Protein AF-A0A932EJB1-F1 (afdb_monomer)

Foldseek 3Di:
DDDDDDDDPDLVCVVVVQVVQVPDPVDDDDPDPVVVSVVVVVVVVVCVVVVVVVVVVVLVVLLVVLLVVLLVVCVVCVVVLVVCVVVPHDLCVVLVVLLVVLLVVLQVVLVVVLVCVLVVCVVCVVVVCVVVPPDPPPDDDPVVSVVVSVVSSVVSNVSSNVSSVVSCVPRVD

Solvent-accessible surface area (backbone atoms only — not comparable to full-atom values): 9791 Å² total; per-residue (Å²): 132,94,79,83,90,81,84,66,94,46,80,82,49,45,64,60,51,49,54,57,50,62,73,36,99,84,50,92,76,82,95,69,71,55,71,62,54,52,49,52,51,50,53,54,51,49,52,51,52,51,50,51,52,53,48,53,52,50,52,52,52,51,35,51,52,47,23,53,54,50,32,53,52,49,62,74,44,42,67,63,52,50,53,41,51,74,75,64,54,53,72,63,70,72,44,47,63,53,27,51,50,28,22,48,54,24,39,54,51,40,53,51,51,46,51,52,52,52,52,48,47,63,70,43,41,70,61,49,53,66,72,52,71,84,63,85,73,68,82,70,55,69,68,60,54,52,52,49,48,52,52,43,39,55,50,21,36,53,51,15,36,52,22,21,48,55,20,47,71,68,59,70,114

pLDDT: mean 84.3, std 11.52, range [48.22, 96.81]

Secondary structure (DSSP, 8-state):
--------SSGGGHHHHHHHHHTSTT-S-----HHHHHHHHHHHHHHHHHHHHHHHHHHHHHHHHHHHHHHHHHHHTHHHHHHHHHTT--HHHHHHHHHHHHHHHHHHHHHHHHHHHHHHHHHHHHHHHHHTTT----SPPHHHHHHHHHHHHHHHHHHHHHHHHHHHHHH--

Nearest PDB structures (foldseek):
  8i6r-assembly1_C  TM=6.809E-01  e=1.789E-04  Pseudomonas aeruginosa
  8tzk-assembly1_C  TM=7.059E-01  e=3.748E-04  Vibrio cholerae
  8w6i-assembly1_C  TM=6.543E-01  e=1.596E-04  Escherichia coli K-12
  8i6s-assembly1_A  TM=6.027E-01  e=2.377E-04  Pseudomonas aeruginosa
  8tzj-assembly1_D  TM=6.654E-01  e=1.468E-03  Vibrio cholerae

Mean predicted aligned error: 9.76 Å

Radius of gyration: 26.0 Å; Cα contacts (8 Å, |Δi|>4): 93; chains: 1; bounding box: 52×28×81 Å

Sequence (173 aa):
PASLEVSAVNVKDLDSLSQVLKNSDIISEVVFQKDIVDTLISWTNAVRKIGLLVFLILALISILIIITALGMKISIRREEIEILRLVGASAWYIRLPFIVEGVLYGLIGSFIAWLLSYGGLLYATPFINSFLFGIPILPISPYTMLLILGMELVTAVLLGAIASFIAVLRYLK

Structure (mmCIF, N/CA/C/O backbone):
data_AF-A0A932EJB1-F1
#
_entry.id   AF-A0A932EJB1-F1
#
loop_
_atom_site.group_PDB
_atom_site.id
_atom_site.type_symbol
_atom_site.label_atom_id
_atom_site.label_alt_id
_atom_site.label_comp_id
_atom_site.label_asym_id
_atom_site.label_entity_id
_atom_site.label_seq_id
_atom_site.pdbx_PDB_ins_code
_atom_site.Cartn_x
_atom_site.Cartn_y
_atom_site.Cartn_z
_atom_site.occupancy
_atom_site.B_iso_or_equiv
_atom_site.auth_seq_id
_atom_site.auth_comp_id
_atom_site.auth_asym_id
_atom_site.auth_atom_id
_atom_site.pdbx_PDB_model_num
ATOM 1 N N . PRO A 1 1 ? 24.274 1.772 -49.287 1.00 48.22 1 PRO A N 1
ATOM 2 C CA . PRO A 1 1 ? 23.079 0.892 -49.346 1.00 48.22 1 PRO A CA 1
ATOM 3 C C . PRO A 1 1 ? 21.867 1.615 -48.748 1.00 48.22 1 PRO A C 1
ATOM 5 O O . PRO A 1 1 ? 22.047 2.372 -47.800 1.00 48.22 1 PRO A O 1
ATOM 8 N N . ALA A 1 2 ? 20.671 1.432 -49.310 1.00 63.59 2 ALA A N 1
ATOM 9 C CA . ALA A 1 2 ? 19.451 1.960 -48.701 1.00 63.59 2 ALA A CA 1
ATOM 10 C C . ALA A 1 2 ? 19.098 1.093 -47.482 1.00 63.59 2 ALA A C 1
ATOM 12 O O . ALA A 1 2 ? 18.952 -0.118 -47.619 1.00 63.59 2 ALA A O 1
ATOM 13 N N . SER A 1 3 ? 19.016 1.700 -46.301 1.00 64.69 3 SER A N 1
ATOM 14 C CA . SER A 1 3 ? 18.628 1.038 -45.055 1.00 64.69 3 SER A CA 1
ATOM 15 C C . SER A 1 3 ? 17.263 1.551 -44.617 1.00 64.69 3 SER A C 1
ATOM 17 O O . SER A 1 3 ? 17.027 2.759 -44.611 1.00 64.69 3 SER A O 1
ATOM 19 N N . LEU A 1 4 ? 16.367 0.636 -44.256 1.00 69.88 4 LEU A N 1
ATOM 20 C CA . LEU A 1 4 ? 15.053 0.960 -43.715 1.00 69.88 4 LEU A CA 1
ATOM 21 C C . LEU A 1 4 ? 15.063 0.637 -42.217 1.00 69.88 4 LEU A C 1
ATOM 23 O O . LEU A 1 4 ? 15.208 -0.524 -41.839 1.00 69.88 4 LEU A O 1
ATOM 27 N N . GLU A 1 5 ? 14.946 1.657 -41.370 1.00 69.62 5 GLU A N 1
ATOM 28 C CA . GLU A 1 5 ? 14.861 1.478 -39.918 1.00 69.62 5 GLU A CA 1
ATOM 29 C C . GLU A 1 5 ? 13.403 1.238 -39.514 1.00 69.62 5 GLU A C 1
ATOM 31 O O . GLU A 1 5 ? 12.530 2.070 -39.764 1.00 69.62 5 GLU A O 1
ATOM 36 N N . VAL A 1 6 ? 13.132 0.084 -38.901 1.00 69.56 6 VAL A N 1
ATOM 37 C 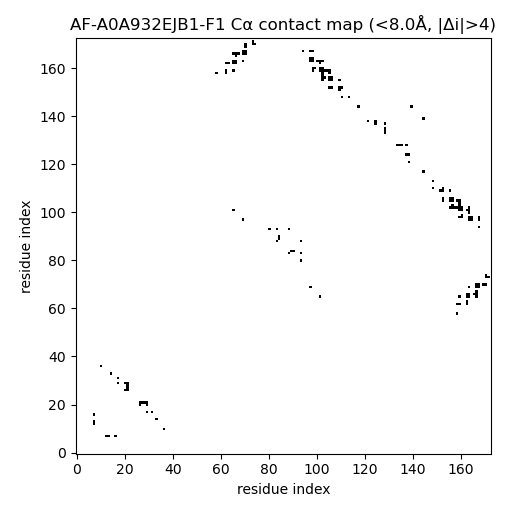CA . VAL A 1 6 ? 11.794 -0.294 -38.429 1.00 69.56 6 VAL A CA 1
A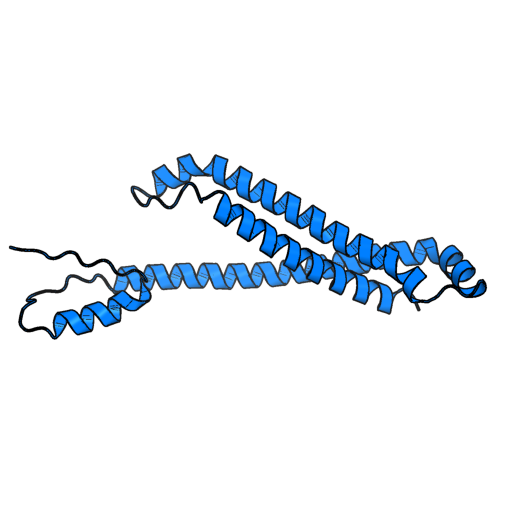TOM 38 C C . VAL A 1 6 ? 11.834 -0.474 -36.918 1.00 69.56 6 VAL A C 1
ATOM 40 O O . VAL A 1 6 ? 12.501 -1.372 -36.408 1.00 69.56 6 VAL A O 1
ATOM 43 N N . SER A 1 7 ? 11.083 0.365 -36.208 1.00 65.25 7 SER A N 1
ATOM 44 C CA . SER A 1 7 ? 10.949 0.318 -34.750 1.00 65.25 7 SER A CA 1
ATOM 45 C C . SER A 1 7 ? 9.631 -0.344 -34.362 1.00 65.25 7 SER A C 1
ATOM 47 O O . SER A 1 7 ? 8.563 0.090 -34.792 1.00 65.25 7 SER A O 1
ATOM 49 N N . ALA A 1 8 ? 9.686 -1.384 -33.530 1.00 65.44 8 ALA A N 1
ATOM 50 C CA . ALA A 1 8 ? 8.483 -1.991 -32.968 1.00 65.44 8 ALA A CA 1
ATOM 51 C C . ALA A 1 8 ? 7.987 -1.212 -31.745 1.00 65.44 8 ALA A C 1
ATOM 53 O O . ALA A 1 8 ? 8.781 -0.721 -30.944 1.00 65.44 8 ALA A O 1
ATOM 54 N N . VAL A 1 9 ? 6.664 -1.161 -31.568 1.00 66.31 9 VAL A N 1
ATOM 55 C CA . VAL A 1 9 ? 6.032 -0.548 -30.387 1.00 66.31 9 VAL A CA 1
ATOM 56 C C . VAL A 1 9 ? 6.252 -1.409 -29.138 1.00 66.31 9 VAL A C 1
ATOM 58 O O . VAL A 1 9 ? 6.506 -0.871 -28.064 1.00 66.31 9 VAL A O 1
ATOM 61 N N . ASN A 1 10 ? 6.220 -2.743 -29.274 1.00 66.00 10 ASN A N 1
ATOM 62 C CA . ASN A 1 10 ? 6.599 -3.663 -28.204 1.00 66.00 10 ASN A CA 1
ATOM 63 C C . ASN A 1 10 ? 7.842 -4.460 -28.579 1.00 66.00 10 ASN A C 1
ATOM 65 O O . ASN A 1 10 ? 7.943 -5.036 -29.660 1.00 66.00 10 ASN A O 1
ATOM 69 N N . VAL A 1 11 ? 8.734 -4.607 -27.605 1.00 66.75 11 VAL A N 1
ATOM 70 C CA . VAL A 1 11 ? 9.971 -5.381 -27.747 1.00 66.75 11 VAL A CA 1
ATOM 71 C C . VAL A 1 11 ? 9.693 -6.862 -28.068 1.00 66.75 11 VAL A C 1
ATOM 73 O O . VAL A 1 11 ? 10.467 -7.502 -28.769 1.00 66.75 11 VAL A O 1
ATOM 76 N N . LYS A 1 12 ? 8.551 -7.402 -27.621 1.00 69.06 12 LYS A N 1
ATOM 77 C CA . LYS A 1 12 ? 8.135 -8.793 -27.885 1.00 69.06 12 LYS A CA 1
ATOM 78 C C . LYS A 1 12 ? 7.760 -9.059 -29.346 1.00 69.06 12 LYS A C 1
ATOM 80 O O . LYS A 1 12 ? 7.853 -10.197 -29.793 1.00 69.06 12 LYS A O 1
ATOM 85 N N . ASP A 1 13 ? 7.366 -8.020 -30.077 1.00 72.12 13 ASP A N 1
ATOM 86 C CA . ASP A 1 13 ? 6.905 -8.146 -31.461 1.00 72.12 13 ASP A CA 1
ATOM 87 C C . ASP A 1 13 ? 8.084 -8.110 -32.448 1.00 72.12 13 ASP A C 1
ATOM 89 O O . ASP A 1 13 ? 7.934 -8.502 -33.604 1.00 72.12 13 ASP A O 1
ATOM 93 N N . LEU A 1 14 ? 9.276 -7.701 -31.986 1.00 70.81 14 LEU A N 1
ATOM 94 C CA . LEU A 1 14 ? 10.493 -7.614 -32.798 1.00 70.81 14 LEU A CA 1
ATOM 95 C C . LEU A 1 14 ? 10.885 -8.959 -33.415 1.00 70.81 14 LEU A C 1
ATOM 97 O O . LEU A 1 14 ? 11.298 -8.996 -34.570 1.00 70.81 14 LEU A O 1
ATOM 101 N N . ASP A 1 15 ? 10.712 -10.063 -32.686 1.00 70.44 15 ASP A N 1
ATOM 102 C CA . ASP A 1 15 ? 11.054 -11.394 -33.196 1.00 70.44 15 ASP A CA 1
ATOM 103 C C . ASP A 1 15 ? 10.126 -11.804 -34.351 1.00 70.44 15 ASP A C 1
ATOM 105 O O . ASP A 1 15 ? 10.589 -12.230 -35.409 1.00 70.44 15 ASP A O 1
ATOM 109 N N . SER A 1 16 ? 8.821 -11.556 -34.195 1.00 70.50 16 SER A N 1
ATOM 110 C CA . SER A 1 16 ? 7.805 -11.834 -35.222 1.00 70.50 16 SER A CA 1
ATOM 111 C C . SER A 1 16 ? 7.977 -10.931 -36.447 1.00 70.50 16 SER A C 1
ATOM 113 O O . SER A 1 16 ? 7.921 -11.400 -37.583 1.00 70.50 16 SER A O 1
ATOM 115 N N . LEU A 1 17 ? 8.257 -9.643 -36.230 1.00 69.38 17 LEU A N 1
ATOM 116 C CA . LEU A 1 17 ? 8.550 -8.686 -37.298 1.00 69.38 17 LEU A CA 1
ATOM 117 C C . LEU A 1 17 ? 9.824 -9.064 -38.056 1.00 69.38 17 LEU A C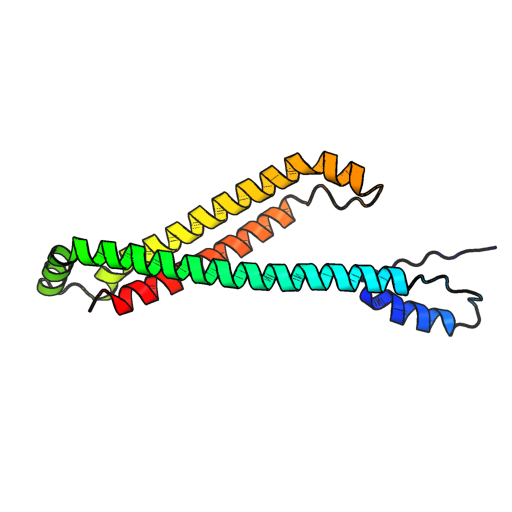 1
ATOM 119 O O . LEU A 1 17 ? 9.840 -9.006 -39.283 1.00 69.38 17 LEU A O 1
ATOM 123 N N . SER A 1 18 ? 10.867 -9.521 -37.356 1.00 68.94 18 SER A N 1
ATOM 124 C CA . SER A 1 18 ? 12.107 -9.963 -37.999 1.00 68.94 18 SER A CA 1
ATOM 125 C C . SER A 1 18 ? 11.884 -11.169 -38.918 1.00 68.94 18 SER A C 1
ATOM 127 O O . SER A 1 18 ? 12.470 -11.228 -39.996 1.00 68.94 18 SER A O 1
ATOM 129 N N . GLN A 1 19 ? 11.002 -12.101 -38.540 1.00 71.25 19 GLN A N 1
ATOM 130 C CA . GLN A 1 19 ? 10.661 -13.268 -39.358 1.00 71.25 19 GLN A CA 1
ATOM 131 C C . GLN A 1 19 ? 9.841 -12.890 -40.595 1.00 71.25 19 GLN A C 1
ATOM 133 O O . GLN A 1 19 ? 10.123 -13.381 -41.685 1.00 71.25 19 GLN A O 1
ATOM 138 N N . VAL A 1 20 ? 8.865 -11.987 -40.453 1.00 75.31 20 VAL A N 1
ATOM 139 C CA . VAL A 1 20 ? 8.062 -11.492 -41.585 1.00 75.31 20 VAL A CA 1
ATOM 140 C C . VAL A 1 20 ? 8.935 -10.733 -42.588 1.00 75.31 20 VAL A C 1
ATOM 142 O O . VAL A 1 20 ? 8.807 -10.943 -43.791 1.00 75.31 20 VAL A O 1
ATOM 145 N N . LEU A 1 21 ? 9.859 -9.896 -42.106 1.00 71.06 21 LEU A N 1
ATOM 146 C CA . LEU A 1 21 ? 10.739 -9.092 -42.960 1.00 71.06 21 LEU A CA 1
ATOM 147 C C . LEU A 1 21 ? 11.815 -9.937 -43.661 1.00 71.06 21 LEU A C 1
ATOM 149 O O . LEU A 1 21 ? 12.105 -9.686 -44.829 1.00 71.06 21 LEU A O 1
ATOM 153 N N . LYS A 1 22 ? 12.344 -10.978 -42.997 1.00 69.06 22 LYS A N 1
ATOM 154 C CA . LYS A 1 22 ? 13.274 -11.953 -43.603 1.00 69.06 22 LYS A CA 1
ATOM 155 C C . LYS A 1 22 ? 12.647 -12.784 -44.727 1.00 69.06 22 LYS A C 1
ATOM 157 O O . LYS A 1 22 ? 13.374 -13.249 -45.593 1.00 69.06 22 LYS A O 1
ATOM 162 N N . ASN A 1 23 ? 11.327 -12.968 -44.714 1.00 71.56 23 ASN A N 1
ATOM 163 C CA . ASN A 1 23 ? 10.600 -13.733 -45.732 1.00 71.56 23 ASN A CA 1
ATOM 164 C C . ASN A 1 23 ? 10.157 -12.885 -46.940 1.00 71.56 23 ASN A C 1
ATOM 166 O O . ASN A 1 23 ? 9.450 -13.395 -47.807 1.00 71.56 23 ASN A O 1
ATOM 170 N N . SER A 1 24 ? 10.522 -11.600 -47.001 1.00 68.81 24 SER A N 1
ATOM 171 C CA . SER A 1 24 ? 10.211 -10.741 -48.148 1.00 68.81 24 SER A CA 1
ATOM 172 C C . SER A 1 24 ? 11.366 -10.723 -49.153 1.00 68.81 24 SER A C 1
ATOM 174 O O . SER A 1 24 ? 12.507 -10.470 -48.778 1.00 68.81 24 SER A O 1
ATOM 176 N N . ASP A 1 25 ? 11.066 -10.906 -50.443 1.00 62.03 25 ASP A N 1
ATOM 177 C CA . ASP A 1 25 ? 12.062 -10.909 -51.536 1.00 62.03 25 ASP A CA 1
ATOM 178 C C . ASP A 1 25 ? 12.803 -9.564 -51.722 1.00 62.03 25 ASP A C 1
ATOM 180 O O . ASP A 1 25 ? 13.734 -9.460 -52.519 1.00 62.03 25 ASP A O 1
ATOM 184 N N . ILE A 1 26 ? 12.393 -8.512 -51.002 1.00 65.06 26 ILE A N 1
ATOM 185 C CA . ILE A 1 26 ? 12.902 -7.138 -51.136 1.00 65.06 26 ILE A CA 1
ATOM 186 C C . ILE A 1 26 ? 14.023 -6.842 -50.118 1.00 65.06 26 ILE A C 1
ATOM 188 O O . ILE A 1 26 ? 14.818 -5.926 -50.334 1.00 65.06 26 ILE A O 1
ATOM 192 N N . ILE A 1 27 ? 14.119 -7.596 -49.014 1.00 64.44 27 ILE A N 1
ATOM 193 C CA . ILE A 1 27 ? 15.009 -7.280 -47.884 1.00 64.44 27 ILE A CA 1
ATOM 194 C C . ILE A 1 27 ? 16.126 -8.322 -47.785 1.00 64.44 27 ILE A C 1
ATOM 196 O O . ILE A 1 27 ? 15.896 -9.470 -47.423 1.00 64.44 27 ILE A O 1
ATOM 200 N N . SER A 1 28 ? 17.360 -7.904 -48.075 1.00 55.78 28 SER A N 1
ATOM 201 C CA . SER A 1 28 ? 18.527 -8.794 -48.131 1.00 55.78 28 SER A CA 1
ATOM 202 C C . SER A 1 28 ? 19.115 -9.159 -46.764 1.00 55.78 28 SER A C 1
ATOM 204 O O . SER A 1 28 ? 19.702 -10.226 -46.619 1.00 55.78 28 SER A O 1
ATOM 206 N N . GLU A 1 29 ? 18.999 -8.281 -45.763 1.00 51.06 29 GLU A N 1
ATOM 207 C CA . GLU A 1 29 ? 19.591 -8.495 -44.439 1.00 51.06 29 GLU A CA 1
ATOM 208 C C . GLU A 1 29 ? 18.774 -7.787 -43.353 1.00 51.06 29 GLU A C 1
ATOM 210 O O . GLU A 1 29 ? 18.478 -6.597 -43.449 1.00 51.06 29 GLU A O 1
ATOM 215 N N . VAL A 1 30 ? 18.412 -8.527 -42.303 1.00 62.12 30 VAL A N 1
ATOM 216 C CA . VAL A 1 30 ? 17.732 -7.991 -41.118 1.00 62.12 30 VAL A CA 1
ATOM 217 C C . VAL A 1 30 ? 18.699 -8.079 -39.944 1.00 62.12 30 VAL A C 1
ATOM 219 O O . VAL A 1 30 ? 18.907 -9.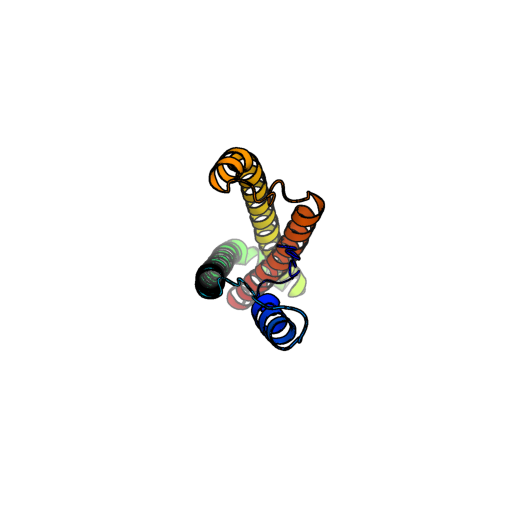158 -39.380 1.00 62.12 30 VAL A O 1
ATOM 222 N N . VAL A 1 31 ? 19.286 -6.941 -39.571 1.00 61.94 31 VAL A N 1
ATOM 223 C CA . VAL A 1 31 ? 20.162 -6.820 -38.399 1.00 61.94 31 VAL A CA 1
ATOM 224 C C . VAL A 1 31 ? 19.287 -6.731 -37.148 1.00 61.94 31 VAL A C 1
ATOM 226 O O . VAL A 1 31 ? 18.832 -5.661 -36.759 1.00 61.94 31 VAL A O 1
ATOM 229 N N . PHE A 1 32 ? 19.026 -7.880 -36.524 1.00 65.12 32 PHE A N 1
ATOM 230 C CA . PHE A 1 32 ? 18.298 -7.980 -35.259 1.00 65.12 32 PHE A CA 1
ATOM 231 C C . PHE A 1 32 ? 19.172 -8.676 -34.213 1.00 65.12 32 PHE A C 1
ATOM 233 O O . PHE A 1 32 ? 19.443 -9.873 -34.310 1.00 65.12 32 PHE A O 1
ATOM 240 N N . GLN A 1 33 ? 19.622 -7.925 -33.205 1.00 65.31 33 GLN A N 1
ATOM 241 C CA . GLN A 1 33 ? 20.436 -8.440 -32.098 1.00 65.31 33 GLN A CA 1
ATOM 242 C C . GLN A 1 33 ? 19.537 -9.056 -31.018 1.00 65.31 33 GLN A C 1
ATOM 244 O O . GLN A 1 33 ? 19.405 -8.534 -29.909 1.00 65.31 33 GLN A O 1
ATOM 249 N N . LYS A 1 34 ? 18.896 -10.172 -31.381 1.00 68.88 34 LYS A N 1
ATOM 250 C CA . LYS A 1 34 ? 17.927 -10.896 -30.550 1.00 68.88 34 LYS A CA 1
ATOM 251 C C . LYS A 1 34 ? 18.458 -11.216 -29.152 1.00 68.88 34 LYS A C 1
ATOM 253 O O . LYS A 1 34 ? 17.771 -10.956 -28.173 1.00 68.88 34 LYS A O 1
ATOM 258 N N . ASP A 1 35 ? 19.700 -11.683 -29.051 1.00 72.81 35 ASP A N 1
ATOM 259 C CA . ASP A 1 35 ? 20.285 -12.131 -27.781 1.00 72.81 35 ASP A CA 1
ATOM 260 C C . ASP A 1 35 ? 20.402 -11.007 -26.739 1.00 72.81 35 ASP A C 1
ATOM 262 O O . ASP A 1 35 ? 20.179 -11.228 -25.547 1.00 72.81 35 ASP A O 1
ATOM 266 N N . ILE A 1 36 ? 20.701 -9.776 -27.172 1.00 74.19 36 ILE A N 1
ATOM 267 C CA . ILE A 1 36 ? 20.788 -8.608 -26.281 1.00 74.19 36 ILE A CA 1
ATOM 268 C C . ILE A 1 36 ? 19.388 -8.226 -25.794 1.00 74.19 36 ILE A C 1
ATOM 270 O O . ILE A 1 36 ? 19.181 -7.985 -24.603 1.00 74.19 36 ILE A O 1
ATOM 274 N N . VAL A 1 37 ? 18.414 -8.221 -26.704 1.00 76.06 37 VAL A N 1
ATOM 275 C CA . VAL A 1 37 ? 17.016 -7.905 -26.402 1.00 76.06 37 VAL A CA 1
ATOM 276 C C . VAL A 1 37 ? 16.408 -8.936 -25.445 1.00 76.06 37 VAL A C 1
ATOM 278 O O . VAL A 1 37 ? 15.822 -8.559 -24.428 1.00 76.06 37 VAL A O 1
ATOM 281 N N . ASP A 1 38 ? 16.608 -10.225 -25.711 1.00 80.19 38 ASP A N 1
ATOM 282 C CA . ASP A 1 38 ? 16.120 -11.320 -24.871 1.00 80.19 38 ASP A CA 1
ATOM 283 C C . ASP A 1 38 ? 16.781 -11.300 -23.487 1.00 80.19 38 ASP A C 1
ATOM 285 O O . ASP A 1 38 ? 16.101 -11.472 -22.468 1.00 80.19 38 ASP A O 1
ATOM 289 N N . THR A 1 39 ? 18.079 -10.981 -23.419 1.00 82.00 39 THR A N 1
ATOM 290 C CA . THR A 1 39 ? 18.781 -10.776 -22.146 1.00 82.00 39 THR A CA 1
ATOM 291 C C . THR A 1 39 ? 18.133 -9.637 -21.355 1.00 82.00 39 THR A C 1
ATOM 293 O O . THR A 1 39 ? 17.734 -9.847 -20.209 1.00 82.00 39 THR A O 1
ATOM 296 N N . LEU A 1 40 ? 17.922 -8.460 -21.951 1.00 81.94 40 LEU A N 1
ATOM 297 C CA . LEU A 1 40 ? 17.285 -7.318 -21.277 1.00 81.94 40 LEU A CA 1
ATOM 298 C C . LEU A 1 40 ? 15.849 -7.612 -20.810 1.00 81.94 40 LEU A C 1
ATOM 300 O O . LEU A 1 40 ? 15.462 -7.232 -19.698 1.00 81.94 40 LEU A O 1
ATOM 304 N N . ILE A 1 41 ? 15.063 -8.325 -21.621 1.00 84.44 41 ILE A N 1
ATOM 305 C CA . ILE A 1 41 ? 13.715 -8.771 -21.248 1.00 84.44 41 ILE A CA 1
ATOM 306 C C . ILE A 1 41 ? 13.784 -9.729 -20.055 1.00 84.44 41 ILE A C 1
ATOM 308 O O . ILE A 1 41 ? 12.983 -9.610 -19.123 1.00 84.44 41 ILE A O 1
ATOM 312 N N . SER A 1 42 ? 14.727 -10.674 -20.057 1.00 86.62 42 SER A N 1
ATOM 313 C CA . SER A 1 42 ? 14.883 -11.648 -18.974 1.00 86.62 42 SER A CA 1
ATOM 314 C C . SER A 1 42 ? 15.230 -10.972 -17.642 1.00 86.62 42 SER A C 1
ATOM 316 O O . SER A 1 42 ? 14.575 -11.252 -16.635 1.00 86.62 42 SER A O 1
ATOM 318 N N . TRP A 1 43 ? 16.151 -10.001 -17.652 1.00 87.44 43 TRP A N 1
ATOM 319 C CA . TRP A 1 43 ? 16.518 -9.202 -16.480 1.00 87.44 43 TRP A CA 1
ATOM 320 C C . TRP A 1 43 ? 15.340 -8.377 -15.967 1.00 87.44 43 TRP A C 1
ATOM 322 O O . TRP A 1 43 ? 15.025 -8.414 -14.777 1.00 87.44 43 TRP A O 1
ATOM 332 N N . THR A 1 44 ? 14.625 -7.697 -16.866 1.00 87.56 44 THR A N 1
ATOM 333 C CA . THR A 1 44 ? 13.443 -6.902 -16.506 1.00 87.56 44 THR A CA 1
ATOM 334 C C . THR A 1 44 ? 12.355 -7.779 -15.876 1.00 87.56 44 THR A C 1
ATOM 336 O O . THR A 1 44 ? 11.762 -7.421 -14.857 1.00 87.56 44 THR A O 1
ATOM 339 N N . ASN A 1 45 ? 12.113 -8.968 -16.436 1.00 90.25 45 ASN A N 1
ATOM 340 C CA . ASN A 1 45 ? 11.159 -9.928 -15.885 1.00 90.25 45 ASN A CA 1
ATOM 341 C C . ASN A 1 45 ? 11.610 -10.491 -14.531 1.00 90.25 45 ASN A C 1
ATOM 343 O O . ASN A 1 45 ? 10.766 -10.694 -13.656 1.00 90.25 45 ASN A O 1
ATOM 347 N N . ALA A 1 46 ? 12.908 -10.733 -14.337 1.00 92.75 46 ALA A N 1
ATOM 348 C CA . ALA A 1 46 ? 13.456 -11.179 -13.059 1.00 92.75 46 ALA A CA 1
ATOM 349 C C . ALA A 1 46 ? 13.236 -10.122 -11.968 1.00 92.75 46 ALA A C 1
ATOM 351 O O . ALA A 1 46 ? 12.655 -10.432 -10.927 1.00 92.75 46 ALA A O 1
ATOM 352 N N . VAL A 1 47 ? 13.589 -8.861 -12.245 1.00 94.06 47 VAL A N 1
ATOM 353 C CA . VAL A 1 47 ? 13.357 -7.730 -11.331 1.00 94.06 47 VAL A CA 1
ATOM 354 C C . VAL A 1 47 ? 11.870 -7.584 -11.013 1.00 94.06 47 VAL A C 1
ATOM 356 O O . VAL A 1 47 ? 11.502 -7.452 -9.848 1.00 94.06 47 VAL A O 1
ATOM 359 N N . ARG A 1 48 ? 10.989 -7.694 -12.017 1.00 92.19 48 ARG A N 1
ATOM 360 C CA . ARG A 1 48 ? 9.534 -7.614 -11.814 1.00 92.19 48 ARG A CA 1
ATOM 361 C C . ARG A 1 48 ? 9.002 -8.730 -10.912 1.00 92.19 48 ARG A C 1
ATOM 363 O O . ARG A 1 48 ? 8.172 -8.462 -10.047 1.00 92.19 48 ARG A O 1
ATOM 370 N N . LYS A 1 49 ? 9.469 -9.970 -11.090 1.00 94.25 49 LYS A N 1
ATOM 371 C CA . LYS A 1 49 ? 9.066 -11.116 -10.254 1.00 94.25 49 LYS A CA 1
ATOM 372 C C . LYS A 1 49 ? 9.554 -10.969 -8.815 1.00 94.25 49 LYS A C 1
ATOM 374 O O . LYS A 1 49 ? 8.773 -11.183 -7.893 1.00 94.25 49 LYS A O 1
ATOM 379 N N . ILE A 1 50 ? 10.816 -10.582 -8.627 1.00 96.12 50 ILE A N 1
ATOM 380 C CA . ILE A 1 50 ? 11.395 -10.359 -7.296 1.00 96.12 50 ILE A CA 1
ATOM 381 C C . ILE A 1 50 ? 10.664 -9.210 -6.596 1.00 96.12 50 ILE A C 1
ATOM 383 O O . ILE A 1 50 ? 10.254 -9.360 -5.448 1.00 96.12 50 ILE A O 1
ATOM 387 N N . GLY A 1 51 ? 10.423 -8.102 -7.300 1.00 94.44 51 GLY A N 1
ATOM 388 C CA . GLY A 1 51 ? 9.675 -6.962 -6.774 1.00 94.44 51 GLY A CA 1
ATOM 389 C C . GLY A 1 51 ? 8.260 -7.340 -6.333 1.00 94.44 51 GLY A C 1
ATOM 390 O O . GLY A 1 51 ? 7.850 -6.980 -5.233 1.00 94.44 51 GLY A O 1
ATOM 391 N N . LEU A 1 52 ? 7.540 -8.134 -7.136 1.00 94.88 52 LEU A N 1
ATOM 392 C CA . LEU A 1 52 ? 6.219 -8.653 -6.765 1.00 94.88 52 LEU A CA 1
ATOM 393 C C . LEU A 1 52 ? 6.282 -9.509 -5.490 1.00 94.88 52 LEU A C 1
ATOM 395 O O . LEU A 1 52 ? 5.446 -9.360 -4.602 1.00 94.88 52 LEU A O 1
ATOM 399 N N . LEU A 1 53 ? 7.276 -10.393 -5.385 1.00 96.81 53 LEU A N 1
ATOM 400 C CA . LEU A 1 53 ? 7.448 -11.263 -4.223 1.00 96.81 53 LEU A CA 1
ATOM 401 C C . LEU A 1 53 ? 7.720 -10.449 -2.951 1.00 96.81 53 LEU A C 1
ATOM 403 O O . LEU A 1 53 ? 7.077 -10.678 -1.928 1.00 96.81 53 LEU A O 1
ATOM 407 N N . VAL A 1 54 ? 8.618 -9.465 -3.024 1.00 96.62 54 VAL A N 1
ATOM 408 C CA . VAL A 1 54 ? 8.917 -8.562 -1.902 1.00 96.62 54 VAL A CA 1
ATOM 409 C C . VAL A 1 54 ? 7.677 -7.758 -1.506 1.00 96.62 54 VAL A C 1
ATOM 411 O O . VAL A 1 54 ? 7.356 -7.680 -0.321 1.00 96.62 54 VAL A O 1
ATOM 414 N N . PHE A 1 55 ? 6.937 -7.220 -2.480 1.00 93.44 55 PHE A N 1
ATOM 415 C CA . PHE A 1 55 ? 5.687 -6.501 -2.233 1.00 93.44 55 PHE A CA 1
ATOM 416 C C . PHE A 1 55 ? 4.669 -7.357 -1.468 1.00 93.44 55 PHE A C 1
ATOM 418 O O . PHE A 1 55 ? 4.109 -6.896 -0.476 1.00 93.44 55 PHE A O 1
ATOM 425 N N . LEU A 1 56 ? 4.463 -8.614 -1.877 1.00 95.12 56 LEU A N 1
ATOM 426 C CA . LEU A 1 56 ? 3.528 -9.523 -1.206 1.00 95.12 56 LEU A CA 1
ATOM 427 C C . LEU A 1 56 ? 3.923 -9.794 0.251 1.00 95.12 56 LEU A C 1
ATOM 429 O O . LEU A 1 56 ? 3.062 -9.798 1.130 1.00 95.12 56 LEU A O 1
ATOM 433 N N . ILE A 1 57 ? 5.218 -9.981 0.520 1.00 96.62 57 ILE A N 1
ATOM 434 C CA . ILE A 1 57 ? 5.727 -10.178 1.884 1.00 96.62 57 ILE A CA 1
ATOM 435 C C . ILE A 1 57 ? 5.474 -8.930 2.735 1.00 96.62 57 ILE A C 1
ATOM 437 O O . ILE A 1 57 ? 4.954 -9.037 3.846 1.00 96.62 57 ILE A O 1
ATOM 441 N N . LEU A 1 58 ? 5.794 -7.743 2.216 1.00 94.62 58 LEU A N 1
ATOM 442 C CA . LEU A 1 58 ? 5.580 -6.483 2.929 1.00 94.62 58 LEU A CA 1
ATOM 443 C C . LEU A 1 58 ? 4.095 -6.206 3.182 1.00 94.62 58 LEU A C 1
ATOM 445 O O . LEU A 1 58 ? 3.732 -5.779 4.278 1.00 94.62 58 LEU A O 1
ATOM 449 N N . ALA A 1 59 ? 3.229 -6.499 2.210 1.00 92.31 59 ALA A N 1
ATOM 450 C CA . ALA A 1 59 ? 1.784 -6.388 2.373 1.00 92.31 59 ALA A CA 1
ATOM 451 C C . ALA A 1 59 ? 1.283 -7.303 3.502 1.00 92.31 59 ALA A C 1
ATOM 453 O O . ALA A 1 59 ? 0.513 -6.867 4.357 1.00 92.31 59 ALA A O 1
ATOM 454 N N . LEU A 1 60 ? 1.770 -8.546 3.563 1.00 95.12 60 LEU A N 1
ATOM 455 C CA . LEU A 1 60 ? 1.414 -9.488 4.623 1.00 95.12 60 LEU A CA 1
ATOM 456 C C . LEU A 1 60 ? 1.887 -9.009 6.004 1.00 95.12 60 LEU A C 1
ATOM 458 O O . LEU A 1 60 ? 1.123 -9.065 6.968 1.00 95.12 60 LEU A O 1
ATOM 462 N N . ILE A 1 61 ? 3.109 -8.479 6.100 1.00 95.12 61 ILE A N 1
ATOM 463 C CA . ILE A 1 61 ? 3.634 -7.878 7.335 1.00 95.12 61 ILE A CA 1
ATOM 464 C C . ILE A 1 61 ? 2.771 -6.686 7.766 1.00 95.12 61 ILE A C 1
ATOM 466 O O . ILE A 1 61 ? 2.398 -6.589 8.933 1.00 95.12 61 ILE A O 1
ATOM 470 N N . SER A 1 62 ? 2.411 -5.804 6.833 1.00 92.19 62 SER A N 1
ATOM 471 C CA . SER A 1 62 ? 1.554 -4.647 7.108 1.00 92.19 62 SER A CA 1
ATOM 472 C C . SER A 1 62 ? 0.194 -5.071 7.672 1.00 92.19 62 SER A C 1
ATOM 474 O O . SER A 1 62 ? -0.229 -4.558 8.709 1.00 92.19 62 SER A O 1
ATOM 476 N N . ILE A 1 63 ? -0.447 -6.075 7.062 1.00 92.06 63 ILE A N 1
ATOM 477 C CA . ILE A 1 63 ? -1.711 -6.641 7.551 1.00 92.06 63 ILE A CA 1
ATOM 478 C C . ILE A 1 63 ? -1.553 -7.166 8.983 1.00 92.06 63 ILE A C 1
ATOM 480 O O . ILE A 1 63 ? -2.384 -6.867 9.841 1.00 92.06 63 ILE A O 1
ATOM 484 N N . LEU A 1 64 ? -0.486 -7.922 9.265 1.00 93.88 64 LEU A N 1
ATOM 485 C CA . LEU A 1 64 ? -0.228 -8.456 10.605 1.00 93.88 64 LEU A CA 1
ATOM 486 C C . LEU A 1 64 ? -0.060 -7.345 11.646 1.00 93.88 64 LEU A C 1
ATOM 488 O O . LEU A 1 64 ? -0.635 -7.449 12.728 1.00 93.88 64 LEU A O 1
ATOM 492 N N . ILE A 1 65 ? 0.674 -6.281 11.314 1.00 93.56 65 ILE A N 1
ATOM 493 C CA . ILE A 1 65 ? 0.867 -5.122 12.196 1.00 93.56 65 ILE A CA 1
ATOM 494 C C . ILE A 1 65 ? -0.468 -4.425 12.477 1.00 93.56 65 ILE A C 1
ATOM 496 O O . ILE A 1 65 ? -0.766 -4.116 13.628 1.00 93.56 65 ILE A O 1
ATOM 500 N N . ILE A 1 66 ? -1.304 -4.211 11.456 1.00 91.94 66 ILE A N 1
ATOM 501 C CA . ILE A 1 66 ? -2.624 -3.588 11.634 1.00 91.94 66 ILE A CA 1
ATOM 502 C C . ILE A 1 66 ? -3.503 -4.454 12.545 1.00 91.94 66 ILE A C 1
ATOM 504 O O . ILE A 1 66 ? -4.147 -3.936 13.459 1.00 91.94 66 ILE A O 1
ATOM 508 N N . ILE A 1 67 ? -3.505 -5.776 12.339 1.00 90.81 67 ILE A N 1
ATOM 509 C CA . ILE A 1 67 ? -4.296 -6.707 13.151 1.00 90.81 67 ILE A CA 1
ATOM 510 C C . ILE A 1 67 ? -3.893 -6.645 14.623 1.00 90.81 67 ILE A C 1
ATOM 512 O O . ILE A 1 67 ? -4.763 -6.564 15.494 1.00 90.81 67 ILE A O 1
ATOM 516 N N . THR A 1 68 ? -2.594 -6.691 14.917 1.00 92.69 68 THR A N 1
ATOM 517 C CA . THR A 1 68 ? -2.104 -6.697 16.300 1.00 92.69 68 THR A CA 1
ATOM 518 C C . THR A 1 68 ? -2.283 -5.340 16.972 1.00 92.69 68 THR A C 1
ATOM 520 O O . THR A 1 68 ? -2.725 -5.293 18.121 1.00 92.69 68 THR A O 1
ATOM 523 N N . ALA A 1 69 ? -2.032 -4.241 16.257 1.00 92.38 69 ALA A N 1
ATOM 524 C CA . ALA A 1 69 ? -2.224 -2.889 16.770 1.00 92.38 69 ALA A CA 1
ATOM 525 C C . ALA A 1 69 ? -3.697 -2.612 17.122 1.00 92.38 69 ALA A C 1
ATOM 527 O O . ALA A 1 69 ? -4.000 -2.161 18.230 1.00 92.38 69 ALA A O 1
ATOM 528 N N . LEU A 1 70 ? -4.630 -2.939 16.218 1.00 91.50 70 LEU A N 1
ATOM 529 C CA . LEU A 1 70 ? -6.062 -2.771 16.479 1.00 91.50 70 LEU A CA 1
ATOM 530 C C . LEU A 1 70 ? -6.550 -3.714 17.582 1.00 91.50 70 LEU A C 1
ATOM 532 O O . LEU A 1 70 ? -7.325 -3.295 18.438 1.00 91.50 70 LEU A O 1
ATOM 536 N N . GLY A 1 71 ? -6.070 -4.960 17.613 1.00 88.75 71 GLY A N 1
ATOM 537 C CA . GLY A 1 71 ? -6.402 -5.915 18.671 1.00 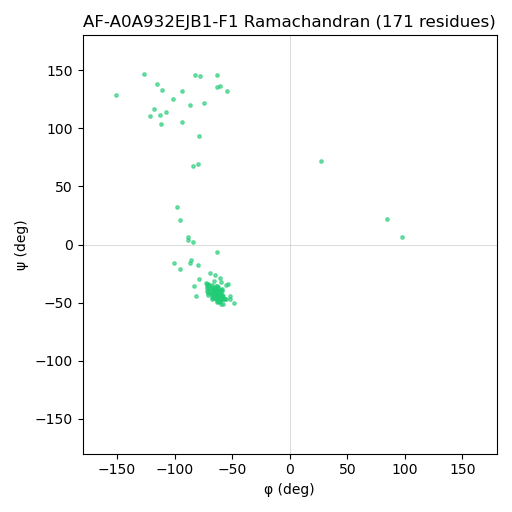88.75 71 GLY A CA 1
ATOM 538 C C . GLY A 1 71 ? -5.991 -5.437 20.066 1.00 88.75 71 GLY A C 1
ATOM 539 O O . GLY A 1 71 ? -6.781 -5.513 21.011 1.00 88.75 71 GLY A O 1
ATOM 540 N N . MET A 1 72 ? -4.785 -4.875 20.194 1.00 90.88 72 MET A N 1
ATOM 541 C CA . MET A 1 72 ? -4.319 -4.248 21.433 1.00 90.88 72 MET A CA 1
ATOM 542 C C . MET A 1 72 ? -5.229 -3.082 21.843 1.00 90.88 72 MET A C 1
ATOM 544 O O . MET A 1 72 ? -5.656 -3.004 22.995 1.00 90.88 72 MET A O 1
ATOM 548 N N . LYS A 1 73 ? -5.596 -2.215 20.894 1.00 90.31 73 LYS A N 1
ATOM 549 C CA . LYS A 1 73 ? -6.476 -1.067 21.150 1.00 90.31 73 LYS A CA 1
ATOM 550 C C . LYS A 1 73 ? -7.891 -1.479 21.572 1.00 90.31 73 LYS A C 1
ATOM 552 O O . LYS A 1 73 ? -8.439 -0.888 22.499 1.00 90.31 73 LYS A O 1
ATOM 557 N N . ILE A 1 74 ? -8.463 -2.504 20.935 1.00 88.56 74 ILE A N 1
ATOM 558 C CA . ILE A 1 74 ? -9.767 -3.082 21.307 1.00 88.56 74 ILE A CA 1
ATOM 559 C C . ILE A 1 74 ? -9.717 -3.626 22.737 1.00 88.56 74 ILE A C 1
ATOM 561 O O . ILE A 1 74 ? -10.643 -3.400 23.510 1.00 88.56 74 ILE A O 1
ATOM 565 N N . SER A 1 75 ? -8.624 -4.298 23.102 1.00 88.25 75 SER A N 1
ATOM 566 C CA . SER A 1 75 ? -8.466 -4.895 24.432 1.00 88.25 75 SER A CA 1
ATOM 567 C C . SER A 1 75 ? -8.429 -3.837 25.539 1.00 88.25 75 SER A C 1
ATOM 569 O O . SER A 1 75 ? -9.018 -4.041 26.595 1.00 88.25 75 SER A O 1
ATOM 571 N N . ILE A 1 76 ? -7.795 -2.686 25.282 1.00 90.62 76 ILE A N 1
ATOM 572 C CA . ILE A 1 76 ? -7.761 -1.545 26.213 1.00 90.62 76 ILE A CA 1
ATOM 573 C C . ILE A 1 76 ? -9.150 -0.905 26.371 1.00 90.62 76 ILE A C 1
ATOM 575 O O . ILE A 1 76 ? -9.499 -0.464 27.458 1.00 90.62 76 ILE A O 1
ATOM 579 N N . ARG A 1 77 ? -9.965 -0.877 25.309 1.00 89.75 77 ARG A N 1
ATOM 580 C CA . ARG A 1 77 ? -11.317 -0.281 25.314 1.00 89.75 77 ARG A CA 1
ATOM 581 C C . ARG A 1 77 ? -12.440 -1.288 25.571 1.00 89.75 77 ARG A C 1
ATOM 583 O O . ARG A 1 77 ? -13.591 -1.047 25.209 1.00 89.75 77 ARG A O 1
ATOM 590 N N . ARG A 1 78 ? -12.122 -2.439 26.163 1.00 88.50 78 ARG A N 1
ATOM 591 C CA . ARG A 1 78 ? -13.082 -3.536 26.324 1.00 88.50 78 ARG A CA 1
ATOM 592 C C . ARG A 1 78 ? -14.294 -3.144 27.176 1.00 88.50 78 ARG A C 1
ATOM 594 O O . ARG A 1 78 ? -15.409 -3.486 26.797 1.00 88.50 78 ARG A O 1
ATOM 601 N N . GLU A 1 79 ? -14.086 -2.394 28.258 1.00 90.31 79 GLU A N 1
ATOM 602 C CA . GLU A 1 79 ? -15.166 -1.935 29.148 1.00 90.31 79 GLU A CA 1
ATOM 603 C C . GLU A 1 79 ? -16.143 -0.990 28.431 1.00 90.31 79 GLU A C 1
ATOM 605 O O . GLU A 1 79 ? -17.356 -1.172 28.503 1.00 90.31 79 GLU A O 1
ATOM 610 N N . GLU A 1 80 ? -15.635 -0.027 27.654 1.00 89.38 80 GLU A N 1
ATOM 611 C CA . GLU A 1 80 ? -16.471 0.884 26.856 1.00 89.38 80 GLU A CA 1
ATOM 612 C C . GLU A 1 80 ? -17.318 0.118 25.829 1.00 89.38 80 GLU A C 1
ATOM 614 O O . GLU A 1 80 ? -18.506 0.393 25.643 1.00 89.38 80 GLU A O 1
ATOM 619 N N . ILE A 1 81 ? -16.714 -0.877 25.171 1.00 89.19 81 ILE A N 1
ATOM 620 C CA . ILE A 1 81 ? -17.397 -1.741 24.203 1.00 89.19 81 ILE A CA 1
ATOM 621 C C . ILE A 1 81 ? -18.500 -2.561 24.883 1.00 89.19 81 ILE A C 1
ATOM 623 O O . ILE A 1 81 ? -19.568 -2.752 24.298 1.00 89.19 81 ILE A O 1
ATOM 627 N N . GLU A 1 82 ? -18.263 -3.045 26.101 1.00 88.81 82 GLU A N 1
ATOM 628 C CA . GLU A 1 82 ? -19.248 -3.792 26.881 1.00 88.81 82 GLU A CA 1
ATOM 629 C C . GLU A 1 82 ? -20.448 -2.916 27.256 1.00 88.81 82 GLU A C 1
ATOM 631 O O . GLU A 1 82 ? -21.587 -3.316 27.016 1.00 88.81 82 GLU A O 1
ATOM 636 N N . ILE A 1 83 ? -20.215 -1.679 27.706 1.00 91.12 83 ILE A N 1
ATOM 637 C CA . ILE A 1 83 ? -21.285 -0.705 27.977 1.00 91.12 83 ILE A CA 1
ATOM 638 C C . ILE A 1 83 ? -22.117 -0.443 26.714 1.00 91.12 83 ILE A C 1
ATOM 640 O O . ILE A 1 83 ? -23.347 -0.487 26.762 1.00 91.12 83 ILE A O 1
ATOM 644 N N . LEU A 1 84 ? -21.474 -0.233 25.559 1.00 92.06 84 LEU A N 1
ATOM 645 C CA . LEU A 1 84 ? -22.182 -0.032 24.289 1.00 92.06 84 LEU A CA 1
ATOM 646 C C . LEU A 1 84 ? -23.059 -1.236 23.919 1.00 92.06 84 LEU A C 1
ATOM 648 O O . LEU A 1 84 ? -24.180 -1.059 23.439 1.00 92.06 84 LEU A O 1
ATOM 652 N N . ARG A 1 85 ? -22.582 -2.461 24.169 1.00 89.56 85 ARG A N 1
ATOM 653 C CA . ARG A 1 85 ? -23.375 -3.682 23.952 1.00 89.56 85 ARG A CA 1
ATOM 654 C C . ARG A 1 85 ? -24.586 -3.751 24.882 1.00 89.56 85 ARG A C 1
ATOM 656 O O . ARG A 1 85 ? -25.658 -4.132 24.422 1.00 89.56 85 ARG A O 1
ATOM 663 N N . LEU A 1 86 ? -24.442 -3.352 26.147 1.00 90.88 86 LEU A N 1
ATOM 664 C CA . LEU A 1 86 ? -25.531 -3.362 27.136 1.00 90.88 86 LEU A CA 1
ATOM 665 C C . LEU A 1 86 ? -26.654 -2.373 26.798 1.00 90.88 86 LEU A C 1
ATOM 667 O O . LEU A 1 86 ? -27.818 -2.648 27.073 1.00 90.88 86 LEU A O 1
ATOM 671 N N . VAL A 1 87 ? -26.324 -1.254 26.152 1.00 91.19 87 VAL A N 1
ATOM 672 C CA . VAL A 1 87 ? -27.301 -0.249 25.690 1.00 91.19 87 VAL A CA 1
ATOM 673 C C . VAL A 1 87 ? -27.917 -0.626 24.324 1.00 91.19 87 VAL A C 1
ATOM 675 O O . VAL A 1 87 ? -28.754 0.095 23.788 1.00 91.19 87 VAL A O 1
ATOM 678 N N . GLY A 1 88 ? -27.554 -1.782 23.753 1.00 90.38 88 GLY A N 1
ATOM 679 C CA . GLY A 1 88 ? -28.130 -2.295 22.505 1.00 90.38 88 GLY A CA 1
ATOM 680 C C . GLY A 1 88 ? -27.488 -1.740 21.231 1.00 90.38 88 GLY A C 1
ATOM 681 O O . GLY A 1 88 ? -28.114 -1.762 20.169 1.00 90.38 88 GLY A O 1
ATOM 682 N N . ALA A 1 89 ? -26.248 -1.240 21.296 1.00 91.44 89 ALA A N 1
ATOM 683 C CA . ALA A 1 89 ? -25.542 -0.780 20.105 1.00 91.44 89 ALA A CA 1
ATOM 684 C C . ALA A 1 89 ? -25.366 -1.920 19.088 1.00 91.44 89 ALA A C 1
ATOM 686 O O . ALA A 1 89 ? -24.985 -3.044 19.427 1.00 91.44 89 ALA A O 1
ATOM 687 N N . SER A 1 90 ? -25.605 -1.617 17.808 1.00 89.44 90 SER A N 1
ATOM 688 C CA . SER A 1 90 ? -25.402 -2.593 16.737 1.00 89.44 90 SER A CA 1
ATOM 689 C C . SER A 1 90 ? -23.928 -3.002 16.645 1.00 89.44 90 SER A C 1
ATOM 691 O O . SER A 1 90 ? -23.021 -2.184 16.817 1.00 89.44 90 SER A O 1
ATOM 693 N N . ALA A 1 91 ? -23.668 -4.266 16.299 1.00 85.31 91 ALA A N 1
ATOM 694 C CA . ALA A 1 91 ? -22.300 -4.743 16.108 1.00 85.31 91 ALA A CA 1
ATOM 695 C C . ALA A 1 91 ? -21.542 -3.889 15.077 1.00 85.31 91 ALA A C 1
ATOM 697 O O . ALA A 1 91 ? -20.355 -3.649 15.243 1.00 85.31 91 ALA A O 1
ATOM 698 N N . TRP A 1 92 ? -22.215 -3.381 14.042 1.00 87.00 92 TRP A N 1
ATOM 699 C CA . TRP A 1 92 ? -21.585 -2.517 13.044 1.00 87.00 92 TRP A CA 1
ATOM 700 C C . TRP A 1 92 ? -21.108 -1.182 13.625 1.00 87.00 92 TRP A C 1
ATOM 702 O O . TRP A 1 92 ? -19.995 -0.762 13.320 1.00 87.00 92 TRP A O 1
ATOM 712 N N . TYR A 1 93 ? -21.889 -0.567 14.518 1.00 88.69 93 TYR A N 1
ATOM 713 C CA . TYR A 1 93 ? -21.518 0.689 15.176 1.00 88.69 93 TYR A CA 1
ATOM 714 C C . TYR A 1 93 ? -20.208 0.561 15.964 1.00 88.69 93 TYR A C 1
ATOM 716 O O . TYR A 1 93 ? -19.350 1.435 15.900 1.00 88.69 93 TYR A O 1
ATOM 724 N N . ILE A 1 94 ? -20.013 -0.574 16.639 1.00 87.88 94 ILE A N 1
ATOM 725 C CA . ILE A 1 94 ? -18.790 -0.844 17.403 1.00 87.88 94 ILE A CA 1
ATOM 726 C C . ILE A 1 94 ? -17.597 -1.135 16.474 1.00 87.88 94 ILE A C 1
ATOM 728 O O . ILE A 1 94 ? -16.461 -0.798 16.793 1.00 87.88 94 ILE A O 1
ATOM 732 N N . ARG A 1 95 ? -17.831 -1.764 15.316 1.00 89.06 95 ARG A N 1
ATOM 733 C CA . ARG A 1 95 ? -16.775 -2.211 14.387 1.00 89.06 95 ARG A CA 1
ATOM 734 C C . ARG A 1 95 ? -16.270 -1.112 13.454 1.00 89.06 95 ARG A C 1
ATOM 736 O O . ARG A 1 95 ? -15.083 -1.083 13.139 1.00 89.06 95 ARG A O 1
ATOM 743 N N . LEU A 1 96 ? -17.161 -0.224 13.019 1.00 91.31 96 LEU A N 1
ATOM 744 C CA . LEU A 1 96 ? -16.876 0.839 12.058 1.00 91.31 96 LEU A CA 1
ATOM 745 C C . LEU A 1 96 ? -15.657 1.715 12.413 1.00 91.31 96 LEU A C 1
ATOM 747 O O . LEU A 1 96 ? -14.826 1.896 11.523 1.00 91.31 96 LEU A O 1
ATOM 751 N N . PRO A 1 97 ? -15.472 2.220 13.654 1.00 91.31 97 PRO A N 1
ATOM 752 C CA . PRO A 1 97 ? -14.325 3.077 13.966 1.00 91.31 97 PRO A CA 1
ATOM 753 C C . PRO A 1 97 ? -12.982 2.373 13.729 1.00 91.31 97 PRO A C 1
ATOM 755 O O . PRO A 1 97 ? -12.066 2.971 13.172 1.00 91.31 97 PRO A O 1
ATOM 758 N N . PHE A 1 98 ? -12.877 1.084 14.060 1.00 90.19 98 PHE A N 1
ATOM 759 C CA . PHE A 1 98 ? -11.650 0.310 13.852 1.00 90.19 98 PHE A CA 1
ATOM 760 C C . PHE A 1 98 ? -11.369 0.041 12.369 1.00 90.19 98 PHE A C 1
ATOM 762 O O . PHE A 1 98 ? -10.211 0.039 11.951 1.00 90.19 98 PHE A O 1
ATOM 769 N N . ILE A 1 99 ? -12.419 -0.162 11.565 1.00 92.19 99 ILE A N 1
ATOM 770 C CA . ILE A 1 99 ? -12.282 -0.336 10.112 1.00 92.19 99 ILE A CA 1
ATOM 771 C C . ILE A 1 99 ? -11.793 0.962 9.466 1.00 92.19 99 ILE A C 1
ATOM 773 O O . ILE A 1 99 ? -10.854 0.946 8.671 1.00 92.19 99 ILE A O 1
ATOM 777 N N . VAL A 1 100 ? -12.390 2.094 9.849 1.00 94.38 100 VAL A N 1
ATOM 778 C CA . VAL A 1 100 ? -11.988 3.418 9.358 1.00 94.38 100 VAL A CA 1
ATOM 779 C C . VAL A 1 100 ? -10.537 3.717 9.731 1.00 94.38 100 VAL A C 1
ATOM 781 O O . VAL A 1 100 ? -9.780 4.156 8.873 1.00 94.38 100 VAL A O 1
ATOM 784 N N . GLU A 1 101 ? -10.107 3.417 10.959 1.00 92.50 101 GLU A N 1
ATOM 785 C CA . GLU A 1 101 ? -8.702 3.577 11.356 1.00 92.50 101 GLU A CA 1
ATOM 786 C C . GLU A 1 101 ? -7.747 2.746 10.490 1.00 92.50 101 GLU A C 1
ATOM 788 O O . GLU A 1 101 ? -6.737 3.269 10.023 1.00 92.50 101 GLU A O 1
ATOM 793 N N . GLY A 1 102 ? -8.079 1.481 10.211 1.00 92.81 102 GLY A N 1
ATOM 794 C CA . GLY A 1 102 ? -7.288 0.633 9.314 1.00 92.81 102 GLY A CA 1
ATOM 795 C C . GLY A 1 102 ? -7.153 1.201 7.903 1.00 92.81 102 GLY A C 1
ATOM 796 O O . GLY A 1 102 ? -6.060 1.220 7.337 1.00 92.81 102 GLY A O 1
ATOM 797 N N . VAL A 1 103 ? -8.258 1.700 7.346 1.00 95.12 103 VAL A N 1
ATOM 798 C CA . VAL A 1 103 ? -8.263 2.368 6.039 1.00 95.12 103 VAL A CA 1
ATOM 799 C C . VAL A 1 103 ? -7.416 3.641 6.069 1.00 95.12 103 VAL A C 1
ATOM 801 O O . VAL A 1 103 ? -6.637 3.870 5.146 1.00 95.12 103 VAL A O 1
ATOM 804 N N . LEU A 1 104 ? -7.507 4.443 7.133 1.00 95.38 104 LEU A N 1
ATOM 805 C CA . LEU A 1 104 ? -6.704 5.657 7.292 1.00 95.38 104 LEU A CA 1
ATOM 806 C C . LEU A 1 104 ? -5.206 5.350 7.374 1.00 95.38 104 LEU A C 1
ATOM 808 O O . LEU A 1 104 ? -4.421 6.046 6.734 1.00 95.38 104 LEU A O 1
ATOM 812 N N . TYR A 1 105 ? -4.800 4.291 8.085 1.00 92.81 105 TYR A N 1
ATOM 813 C CA . TYR A 1 105 ? -3.402 3.848 8.093 1.00 92.81 105 TYR A CA 1
ATOM 814 C C . TYR A 1 105 ? -2.904 3.512 6.682 1.00 92.81 105 TYR A C 1
ATOM 816 O O . TYR A 1 105 ? -1.818 3.947 6.298 1.00 92.81 105 TYR A O 1
ATOM 824 N N . GLY A 1 106 ? -3.710 2.796 5.890 1.00 92.94 106 GLY A N 1
ATOM 825 C CA . GLY A 1 106 ? -3.389 2.486 4.495 1.00 92.94 106 GLY A CA 1
ATOM 826 C C . GLY A 1 106 ? -3.294 3.736 3.613 1.00 92.94 106 GLY A C 1
ATOM 827 O O . GLY A 1 106 ? -2.319 3.909 2.880 1.00 92.94 106 GLY A O 1
ATOM 828 N N . LEU A 1 107 ? -4.275 4.635 3.703 1.00 95.44 107 LEU A N 1
ATOM 829 C CA . LEU A 1 107 ? -4.324 5.872 2.916 1.00 95.44 107 LEU A CA 1
ATOM 830 C C . LEU A 1 107 ? -3.140 6.795 3.211 1.00 95.44 107 LEU A C 1
ATOM 832 O O . LEU A 1 107 ? -2.478 7.262 2.290 1.00 95.44 107 LEU A O 1
ATOM 836 N N . ILE A 1 108 ? -2.843 7.033 4.488 1.00 95.62 108 ILE A N 1
ATOM 837 C CA . ILE A 1 108 ? -1.732 7.903 4.886 1.00 95.62 108 ILE A CA 1
ATOM 838 C C . ILE A 1 108 ? -0.400 7.268 4.475 1.00 95.62 108 ILE A C 1
ATOM 840 O O . ILE A 1 108 ? 0.454 7.948 3.910 1.00 95.62 108 ILE A O 1
ATOM 844 N N . GLY A 1 109 ? -0.234 5.962 4.706 1.00 93.56 109 GLY A N 1
ATOM 845 C CA . GLY A 1 109 ? 0.985 5.244 4.336 1.00 93.56 109 GLY A CA 1
ATOM 846 C C . GLY A 1 109 ? 1.254 5.267 2.831 1.00 93.56 109 GLY A C 1
ATOM 847 O O . GLY A 1 109 ? 2.365 5.590 2.418 1.00 93.56 109 GLY A O 1
ATOM 848 N N . SER A 1 110 ? 0.239 4.982 2.010 1.00 94.56 110 SER A N 1
ATOM 849 C CA . SER A 1 110 ? 0.361 5.022 0.544 1.00 94.56 110 SER A CA 1
ATOM 850 C C . SER A 1 110 ? 0.613 6.433 0.021 1.00 94.56 110 SER A C 1
ATOM 852 O O . SER A 1 110 ? 1.495 6.617 -0.810 1.00 94.56 110 SER A O 1
ATOM 854 N N . PHE A 1 111 ? -0.070 7.447 0.556 1.00 95.62 111 PHE A N 1
ATOM 855 C CA . PHE A 1 111 ? 0.167 8.833 0.161 1.00 95.62 111 PHE A CA 1
ATOM 856 C C . PHE A 1 111 ? 1.601 9.294 0.469 1.00 95.62 111 PHE A C 1
ATOM 858 O O . PHE A 1 111 ? 2.254 9.910 -0.374 1.00 95.62 111 PHE A O 1
ATOM 865 N N . ILE A 1 112 ? 2.126 8.955 1.652 1.00 96.06 112 ILE A N 1
ATOM 866 C CA . ILE A 1 112 ? 3.515 9.262 2.022 1.00 96.06 112 ILE A CA 1
ATOM 867 C C . ILE A 1 112 ? 4.496 8.493 1.130 1.00 96.06 112 ILE A C 1
ATOM 869 O O . ILE A 1 112 ? 5.464 9.078 0.645 1.00 96.06 112 ILE A O 1
ATOM 873 N N . ALA A 1 113 ? 4.251 7.203 0.885 1.00 94.19 113 ALA A N 1
ATOM 874 C CA . ALA A 1 113 ? 5.093 6.384 0.016 1.00 94.19 113 ALA A CA 1
ATOM 875 C C . ALA A 1 113 ? 5.143 6.937 -1.416 1.00 94.19 113 ALA A C 1
ATOM 877 O O . ALA A 1 113 ? 6.228 7.037 -1.994 1.00 94.19 113 ALA A O 1
ATOM 878 N N . TRP A 1 114 ? 4.000 7.366 -1.955 1.00 94.69 114 TRP A N 1
ATOM 879 C CA . TRP A 1 114 ? 3.918 8.015 -3.259 1.00 94.69 114 TRP A CA 1
ATOM 880 C C . TRP A 1 114 ? 4.719 9.317 -3.289 1.00 94.69 114 TRP A C 1
ATOM 882 O O . TRP A 1 114 ? 5.508 9.536 -4.206 1.00 94.69 114 TRP A O 1
ATOM 892 N N . LEU A 1 115 ? 4.577 10.161 -2.262 1.00 94.44 115 LEU A N 1
ATOM 893 C CA . LEU A 1 115 ? 5.274 11.444 -2.178 1.00 94.44 115 LEU A CA 1
ATOM 894 C C . LEU A 1 115 ? 6.796 11.260 -2.114 1.00 94.44 115 LEU A C 1
ATOM 896 O O . LEU A 1 115 ? 7.531 11.951 -2.822 1.00 94.44 115 LEU A O 1
ATOM 900 N N . LEU A 1 116 ? 7.269 10.293 -1.324 1.00 94.94 116 LEU A N 1
ATOM 901 C CA . LEU A 1 116 ? 8.685 9.926 -1.255 1.00 94.94 116 LEU A CA 1
ATOM 902 C C . LEU A 1 116 ? 9.190 9.345 -2.579 1.00 94.94 116 LEU A C 1
ATOM 904 O O . LEU A 1 116 ? 10.280 9.699 -3.022 1.00 94.94 116 LEU A O 1
ATOM 908 N N . SER A 1 117 ? 8.398 8.496 -3.235 1.00 92.25 117 SER A N 1
ATOM 909 C CA . SER A 1 117 ? 8.762 7.881 -4.515 1.00 92.25 117 SER A CA 1
ATOM 910 C C . SER A 1 117 ? 8.832 8.912 -5.641 1.00 92.25 117 SER A C 1
ATOM 912 O O . SER A 1 117 ? 9.799 8.934 -6.400 1.00 92.25 117 SER A O 1
ATOM 914 N N . TYR A 1 118 ? 7.846 9.807 -5.731 1.00 91.19 118 TYR A N 1
ATOM 915 C CA . TYR A 1 118 ? 7.820 10.875 -6.727 1.00 91.19 118 TYR A CA 1
ATOM 916 C C . TYR A 1 118 ? 8.925 11.907 -6.479 1.00 91.19 118 TYR A C 1
ATOM 918 O O . TYR A 1 118 ? 9.673 12.237 -7.399 1.00 91.19 118 TYR A O 1
ATOM 926 N N . GLY A 1 119 ? 9.093 12.359 -5.233 1.00 90.44 119 GLY A N 1
ATOM 927 C CA . GLY A 1 119 ? 10.180 13.264 -4.855 1.00 90.44 119 GLY A CA 1
ATOM 928 C C . GLY A 1 119 ? 11.562 12.654 -5.113 1.00 90.44 119 GLY A C 1
ATOM 929 O O . GLY A 1 119 ? 12.432 13.310 -5.686 1.00 90.44 119 GLY A O 1
ATOM 930 N N . GLY A 1 120 ? 11.742 11.376 -4.770 1.00 90.56 120 GLY A N 1
ATOM 931 C CA . GLY A 1 120 ? 12.966 10.623 -5.034 1.00 90.56 120 GLY A CA 1
ATOM 932 C C . GLY A 1 120 ? 13.258 10.476 -6.526 1.00 90.56 120 GLY A C 1
ATOM 933 O O . GLY A 1 120 ? 14.398 10.664 -6.946 1.00 90.56 120 GLY A O 1
ATOM 934 N N . LEU A 1 121 ? 12.233 10.222 -7.345 1.00 87.88 121 LEU A N 1
ATOM 935 C CA . LEU A 1 121 ? 12.378 10.148 -8.797 1.00 87.88 121 LEU A CA 1
ATOM 936 C C . LEU A 1 121 ? 12.820 11.490 -9.391 1.00 87.88 121 LEU A C 1
ATOM 938 O O . LEU A 1 121 ? 13.747 11.519 -10.199 1.00 87.88 121 LEU A O 1
ATOM 942 N N . LEU A 1 122 ? 12.200 12.603 -8.985 1.00 87.00 122 LEU A N 1
ATOM 943 C CA . LEU A 1 122 ? 12.580 13.940 -9.455 1.00 87.00 122 LEU A CA 1
ATOM 944 C C . LEU A 1 122 ? 14.032 14.274 -9.090 1.00 87.00 122 LEU A C 1
ATOM 946 O O . LEU A 1 122 ? 14.774 14.779 -9.929 1.00 87.00 122 LEU A O 1
ATOM 950 N N . TYR A 1 123 ? 14.454 13.930 -7.872 1.00 88.31 123 TYR A N 1
ATOM 951 C CA . TYR A 1 123 ? 15.831 14.125 -7.420 1.00 88.31 123 TYR A CA 1
ATOM 952 C C . TYR A 1 123 ? 16.837 13.240 -8.175 1.00 88.31 123 TYR A C 1
ATOM 954 O O . TYR A 1 123 ? 17.919 13.696 -8.537 1.00 88.31 123 TYR A O 1
ATOM 962 N N . ALA A 1 124 ? 16.477 11.985 -8.456 1.00 87.00 124 ALA A N 1
ATOM 963 C CA . ALA A 1 124 ? 17.334 11.033 -9.162 1.00 87.00 124 ALA A CA 1
ATOM 964 C C . ALA A 1 124 ? 17.343 11.224 -10.690 1.00 87.00 124 ALA A C 1
ATOM 966 O O . ALA A 1 124 ? 18.256 10.744 -11.358 1.00 87.00 124 ALA A O 1
ATOM 967 N N . THR A 1 125 ? 16.363 11.936 -11.257 1.00 84.50 125 THR A N 1
ATOM 968 C CA . THR A 1 125 ? 16.216 12.160 -12.707 1.00 84.50 125 THR A CA 1
ATOM 969 C C . THR A 1 125 ? 17.502 12.627 -13.408 1.00 84.50 125 THR A C 1
ATOM 971 O O . THR A 1 125 ? 17.865 12.000 -14.404 1.00 84.50 125 THR A O 1
ATOM 974 N N . PRO A 1 126 ? 18.237 13.660 -12.940 1.00 82.69 126 PRO A N 1
ATOM 975 C CA . PRO A 1 126 ? 19.472 14.084 -13.606 1.00 82.69 126 PRO A CA 1
ATOM 976 C C . PRO A 1 126 ? 20.560 12.999 -13.612 1.00 82.69 126 PRO A C 1
ATOM 978 O O . PRO A 1 126 ? 21.266 12.856 -14.607 1.00 82.69 126 PRO A O 1
ATOM 981 N N . PHE A 1 127 ? 20.669 12.209 -12.539 1.00 83.75 127 PHE A N 1
ATOM 982 C CA . PHE A 1 127 ? 21.620 11.097 -12.442 1.00 83.75 127 PHE A CA 1
ATOM 983 C C . PHE A 1 127 ? 21.231 9.922 -13.350 1.00 83.75 127 PHE A C 1
ATOM 985 O O . PHE A 1 127 ? 22.074 9.318 -14.005 1.00 83.75 127 PHE A O 1
ATOM 992 N N . ILE A 1 128 ? 19.940 9.605 -13.424 1.00 81.62 128 ILE A N 1
ATOM 993 C CA . ILE A 1 128 ? 19.438 8.523 -14.275 1.00 81.62 128 ILE A CA 1
ATOM 994 C C . ILE A 1 128 ? 19.594 8.891 -15.757 1.00 81.62 128 ILE A C 1
ATOM 996 O O . ILE A 1 128 ? 20.034 8.062 -16.550 1.00 81.62 128 ILE A O 1
ATOM 1000 N N . ASN A 1 129 ? 19.293 10.137 -16.132 1.00 80.69 129 ASN A N 1
ATOM 1001 C CA . ASN A 1 129 ? 19.437 10.602 -17.512 1.00 80.69 129 ASN A CA 1
ATOM 1002 C C . ASN A 1 129 ? 20.894 10.589 -17.993 1.00 80.69 129 ASN A C 1
ATOM 1004 O O . ASN A 1 129 ? 21.137 10.272 -19.156 1.00 80.69 129 ASN A O 1
ATOM 1008 N N . SER A 1 130 ? 21.864 10.895 -17.123 1.00 79.69 130 SER A N 1
ATOM 1009 C CA . SER A 1 130 ? 23.283 10.794 -17.482 1.00 79.69 130 SER A CA 1
ATOM 1010 C C . SER A 1 130 ? 23.756 9.343 -17.594 1.00 79.69 130 SER A C 1
ATOM 1012 O O . SER A 1 130 ? 24.575 9.041 -18.456 1.00 79.69 130 SER A O 1
ATOM 1014 N N . PHE A 1 131 ? 23.215 8.432 -16.781 1.00 78.69 131 PHE A N 1
ATOM 1015 C CA . PHE A 1 131 ? 23.534 7.005 -16.850 1.00 78.69 131 PHE A CA 1
ATOM 1016 C C . PHE A 1 131 ? 22.933 6.309 -18.084 1.00 78.69 131 PHE A C 1
ATOM 1018 O O . PHE A 1 131 ? 23.571 5.442 -18.675 1.00 78.69 131 PHE A O 1
ATOM 1025 N N . LEU A 1 132 ? 21.716 6.686 -18.491 1.00 75.19 132 LEU A N 1
ATOM 1026 C CA . LEU A 1 132 ? 20.957 6.008 -19.551 1.00 75.19 132 LEU A CA 1
ATOM 1027 C C . LEU A 1 132 ? 21.232 6.515 -20.977 1.00 75.19 132 LEU A C 1
ATOM 1029 O O . LEU A 1 132 ? 20.532 6.081 -21.889 1.00 75.19 132 LEU A O 1
ATOM 1033 N N . PHE A 1 133 ? 22.206 7.417 -21.172 1.00 64.19 133 PHE A N 1
ATOM 1034 C CA . PHE A 1 133 ? 22.722 7.889 -22.472 1.00 64.19 133 PHE A CA 1
ATOM 1035 C C . PHE A 1 133 ? 21.710 7.818 -23.640 1.00 64.19 133 PHE A C 1
ATOM 1037 O O . PHE A 1 133 ? 21.842 7.007 -24.554 1.00 64.19 133 PHE A O 1
ATOM 1044 N N . GLY A 1 134 ? 20.699 8.693 -23.627 1.00 60.66 134 GLY A N 1
ATOM 1045 C CA . GLY A 1 134 ? 19.845 8.928 -24.799 1.00 60.66 134 GLY A CA 1
ATOM 1046 C C . GLY A 1 134 ? 18.505 8.187 -24.852 1.00 60.66 134 GLY A C 1
ATOM 1047 O O . GLY A 1 134 ? 17.811 8.328 -25.855 1.00 60.66 134 GLY A O 1
ATOM 1048 N N . ILE A 1 135 ? 18.088 7.466 -23.803 1.00 62.56 135 ILE A N 1
ATOM 1049 C CA . ILE A 1 135 ? 16.700 6.977 -23.684 1.00 62.56 135 ILE A CA 1
ATOM 1050 C C . ILE A 1 135 ? 15.874 7.999 -22.875 1.00 62.56 135 ILE A C 1
ATOM 1052 O O . ILE A 1 135 ? 16.030 8.068 -21.653 1.00 62.56 135 ILE A O 1
ATOM 1056 N N . PRO A 1 136 ? 14.989 8.802 -23.501 1.00 63.03 136 PRO A N 1
ATOM 1057 C CA . PRO A 1 136 ? 14.200 9.821 -22.811 1.00 63.03 136 PRO A CA 1
ATOM 1058 C C . PRO A 1 136 ? 13.000 9.180 -22.099 1.00 63.0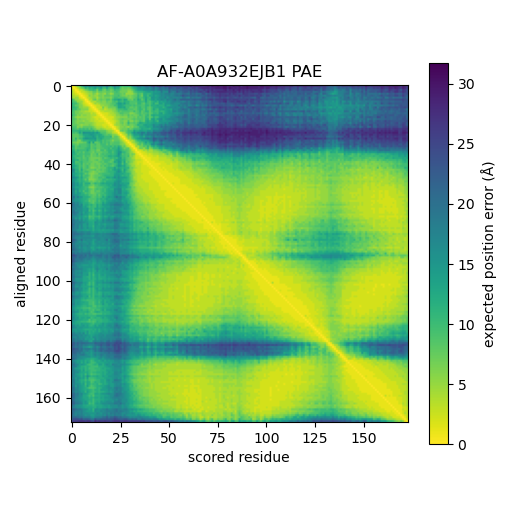3 136 PRO A C 1
ATOM 1060 O O . PRO A 1 136 ? 11.852 9.333 -22.504 1.00 63.03 136 PRO A O 1
ATOM 1063 N N . ILE A 1 137 ? 13.269 8.415 -21.041 1.00 65.06 137 ILE A N 1
ATOM 1064 C CA . ILE A 1 137 ? 12.231 7.800 -20.194 1.00 65.06 137 ILE A CA 1
ATOM 1065 C C . ILE A 1 137 ? 11.769 8.745 -19.079 1.00 65.06 137 ILE A C 1
ATOM 1067 O O . ILE A 1 137 ? 10.731 8.508 -18.463 1.00 65.06 137 ILE A O 1
ATOM 1071 N N . LEU A 1 138 ? 12.538 9.806 -18.812 1.00 70.81 138 LEU A N 1
ATOM 1072 C CA . LEU A 1 138 ? 12.289 10.781 -17.756 1.00 70.81 138 LEU A CA 1
ATOM 1073 C C . LEU A 1 138 ? 12.284 12.215 -18.315 1.00 70.81 138 LEU A C 1
ATOM 1075 O O . LEU A 1 138 ? 13.077 12.518 -19.208 1.00 70.81 138 LEU A O 1
ATOM 1079 N N . PRO A 1 139 ? 11.460 13.124 -17.758 1.00 68.88 139 PRO A N 1
ATOM 1080 C CA . PRO A 1 139 ? 10.573 12.922 -16.608 1.00 68.88 139 PRO A CA 1
ATOM 1081 C C . PRO A 1 139 ? 9.284 12.163 -16.964 1.00 68.88 139 PRO A C 1
ATOM 1083 O O . PRO A 1 139 ? 8.712 12.343 -18.037 1.00 68.88 139 PRO A O 1
ATOM 1086 N N . ILE A 1 140 ? 8.802 11.328 -16.036 1.00 77.06 140 ILE A N 1
ATOM 1087 C CA . ILE A 1 140 ? 7.491 10.674 -16.166 1.00 77.06 140 ILE A CA 1
ATOM 1088 C C . ILE A 1 140 ? 6.403 11.755 -16.166 1.00 77.06 140 ILE A C 1
ATOM 1090 O O . ILE A 1 140 ? 6.428 12.668 -15.341 1.00 77.06 140 ILE A O 1
ATOM 1094 N N . SER A 1 141 ? 5.433 11.635 -17.076 1.00 85.31 141 SER A N 1
ATOM 1095 C CA . SER A 1 141 ? 4.289 12.549 -17.148 1.00 85.31 141 SER A CA 1
ATOM 1096 C C . SER A 1 141 ? 3.560 12.642 -15.795 1.00 85.31 141 SER A C 1
ATOM 1098 O O . SER A 1 141 ? 3.208 11.599 -15.229 1.00 85.31 141 SER A O 1
ATOM 1100 N N . PRO A 1 142 ? 3.251 13.856 -15.295 1.00 85.25 142 PRO A N 1
ATOM 1101 C CA . PRO A 1 142 ? 2.500 14.036 -14.052 1.00 85.25 142 PRO A CA 1
ATOM 1102 C C . PRO A 1 142 ? 1.163 13.284 -14.038 1.00 85.25 142 PRO A C 1
ATOM 1104 O O . PRO A 1 142 ? 0.766 12.750 -13.007 1.00 85.25 142 PRO A O 1
ATOM 1107 N N . TYR A 1 143 ? 0.499 13.170 -15.194 1.00 89.31 143 TYR A N 1
ATOM 1108 C CA . TYR A 1 143 ? -0.750 12.416 -15.334 1.00 89.31 143 TYR A CA 1
ATOM 1109 C C . TYR A 1 143 ? -0.569 10.927 -15.033 1.00 89.31 143 TYR A C 1
ATOM 1111 O O . TYR A 1 143 ? -1.374 10.339 -14.314 1.00 89.31 143 TYR A O 1
ATOM 1119 N N . THR A 1 144 ? 0.509 10.319 -15.535 1.00 88.25 144 THR A N 1
ATOM 1120 C CA . THR A 1 144 ? 0.835 8.917 -15.249 1.00 88.25 144 THR A CA 1
ATOM 1121 C C . THR A 1 144 ? 1.096 8.724 -13.761 1.00 88.25 144 THR A C 1
ATOM 1123 O O . THR A 1 144 ? 0.632 7.750 -13.174 1.00 88.25 144 THR A O 1
ATOM 1126 N N . MET A 1 145 ? 1.781 9.674 -13.124 1.00 89.50 145 MET A N 1
ATOM 1127 C CA . MET A 1 145 ? 2.090 9.571 -11.701 1.00 89.50 145 MET A CA 1
ATOM 1128 C C . MET A 1 145 ? 0.859 9.750 -10.805 1.00 89.50 145 MET A C 1
ATOM 1130 O O . MET A 1 145 ? 0.735 9.063 -9.793 1.00 89.50 145 MET A O 1
ATOM 1134 N N . LEU A 1 146 ? -0.089 10.600 -11.210 1.00 91.56 146 LEU A N 1
ATOM 1135 C CA . LEU A 1 146 ? -1.398 10.728 -10.560 1.00 91.56 146 LEU A CA 1
ATOM 1136 C C . LEU A 1 146 ? -2.264 9.473 -10.736 1.00 91.56 146 LEU A C 1
ATOM 1138 O O . LEU A 1 146 ? -2.965 9.079 -9.807 1.00 91.56 146 LEU A O 1
ATOM 1142 N N . LEU A 1 147 ? -2.202 8.811 -11.896 1.00 94.06 147 LEU A N 1
ATOM 1143 C CA . LEU A 1 147 ? -2.874 7.523 -12.096 1.00 94.06 147 LEU A CA 1
ATOM 1144 C C . LEU A 1 147 ? -2.304 6.439 -11.172 1.00 94.06 147 LEU A C 1
ATOM 1146 O O . LEU A 1 147 ? -3.073 5.668 -10.598 1.00 94.06 147 LEU A O 1
ATOM 1150 N N . ILE A 1 148 ? -0.979 6.406 -10.988 1.00 92.75 148 ILE A N 1
ATOM 1151 C CA . ILE A 1 148 ? -0.328 5.497 -10.034 1.0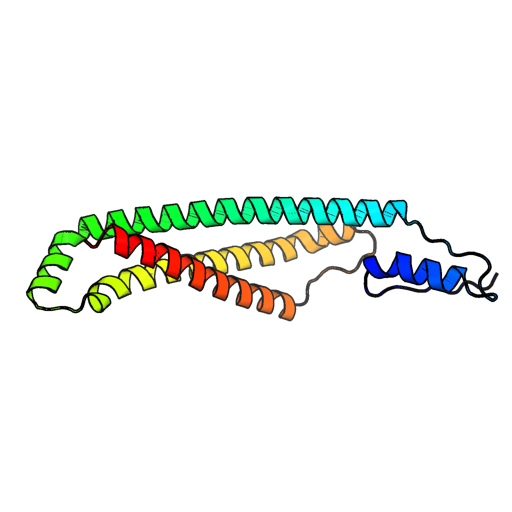0 92.75 148 ILE A CA 1
ATOM 1152 C C . ILE A 1 148 ? -0.800 5.791 -8.608 1.00 92.75 148 ILE A C 1
ATOM 1154 O O . ILE A 1 148 ? -1.209 4.857 -7.924 1.00 92.75 148 ILE A O 1
ATOM 1158 N N . LEU A 1 149 ? -0.854 7.066 -8.200 1.00 94.75 149 LEU A N 1
ATOM 1159 C CA . LEU A 1 149 ? -1.407 7.457 -6.897 1.00 94.75 149 LEU A CA 1
ATOM 1160 C C . LEU A 1 149 ? -2.836 6.934 -6.717 1.00 94.75 149 LEU A C 1
ATOM 1162 O O . LEU A 1 149 ? -3.159 6.352 -5.686 1.00 94.75 149 LEU A O 1
ATOM 1166 N N . GLY A 1 150 ? -3.694 7.108 -7.725 1.00 95.19 150 GLY A N 1
ATOM 1167 C CA . GLY A 1 150 ? -5.070 6.615 -7.681 1.00 95.19 150 GLY A CA 1
ATOM 1168 C C . GLY A 1 150 ? -5.142 5.100 -7.468 1.00 95.19 150 GLY A C 1
ATOM 1169 O O . GLY A 1 150 ? -5.875 4.633 -6.597 1.00 95.19 150 GLY A O 1
ATOM 1170 N N . MET A 1 151 ? -4.348 4.329 -8.217 1.00 94.81 151 MET A N 1
ATOM 1171 C CA . MET A 1 151 ? -4.284 2.870 -8.066 1.00 94.81 151 MET A CA 1
ATOM 1172 C C . MET A 1 151 ? -3.726 2.443 -6.701 1.00 94.81 151 MET A C 1
ATOM 1174 O O . MET A 1 151 ? -4.249 1.505 -6.091 1.00 94.81 151 MET A O 1
ATOM 1178 N N . GLU A 1 152 ? -2.699 3.129 -6.197 1.00 94.06 152 GLU A N 1
ATOM 1179 C CA . GLU A 1 152 ? -2.121 2.868 -4.877 1.00 94.06 152 GLU A CA 1
ATOM 1180 C C . GLU A 1 152 ? -3.124 3.139 -3.759 1.00 94.06 152 GLU A C 1
ATOM 1182 O O . GLU A 1 152 ? -3.305 2.284 -2.894 1.00 94.06 152 GLU A O 1
ATOM 1187 N N . LEU A 1 153 ? -3.833 4.271 -3.803 1.00 95.88 153 LEU A N 1
ATOM 1188 C CA . LEU A 1 153 ? -4.847 4.618 -2.806 1.00 95.88 153 LEU A CA 1
ATOM 1189 C C . LEU A 1 153 ? -5.986 3.597 -2.789 1.00 95.88 153 LEU A C 1
ATOM 1191 O O . LEU A 1 153 ? -6.377 3.138 -1.718 1.00 95.88 153 LEU A O 1
ATOM 1195 N N . VAL A 1 154 ? -6.487 3.183 -3.959 1.00 95.88 154 VAL A N 1
ATOM 1196 C CA . VAL A 1 154 ? -7.525 2.140 -4.051 1.00 95.88 154 VAL A CA 1
ATOM 1197 C C . VAL A 1 154 ? -7.029 0.833 -3.432 1.00 95.88 154 VAL A C 1
ATOM 1199 O O . VAL A 1 154 ? -7.720 0.230 -2.610 1.00 95.88 154 VAL A O 1
ATOM 1202 N N . THR A 1 155 ? -5.808 0.417 -3.770 1.00 93.75 155 THR A N 1
ATOM 1203 C CA . THR A 1 155 ? -5.208 -0.808 -3.226 1.00 93.75 155 THR A CA 1
ATOM 1204 C C . THR A 1 155 ? -5.009 -0.708 -1.711 1.00 93.75 155 THR A C 1
ATOM 1206 O O . THR A 1 155 ? -5.282 -1.663 -0.984 1.00 93.75 155 THR A O 1
ATOM 1209 N N . ALA A 1 156 ? -4.593 0.455 -1.211 1.00 94.25 156 ALA A N 1
ATOM 1210 C CA . ALA A 1 156 ? -4.373 0.702 0.206 1.00 94.25 156 ALA A CA 1
ATOM 1211 C C . ALA A 1 156 ? -5.676 0.707 1.015 1.00 94.25 156 ALA A C 1
ATOM 1213 O O . ALA A 1 156 ? -5.711 0.147 2.110 1.00 94.25 156 ALA A O 1
ATOM 1214 N N . VAL A 1 157 ? -6.759 1.271 0.469 1.00 95.31 157 VAL A N 1
ATOM 1215 C CA . VAL A 1 157 ? -8.097 1.195 1.078 1.00 95.31 157 VAL A CA 1
ATOM 1216 C C . VAL A 1 157 ? -8.546 -0.257 1.182 1.00 95.31 157 VAL A C 1
ATOM 1218 O O . VAL A 1 157 ? -8.989 -0.677 2.248 1.00 95.31 157 VAL A O 1
ATOM 1221 N N . LEU A 1 158 ? -8.396 -1.041 0.109 1.00 94.50 158 LEU A N 1
ATOM 1222 C CA . LEU A 1 158 ? -8.773 -2.455 0.104 1.00 94.50 158 LEU A CA 1
ATOM 1223 C C . LEU A 1 158 ? -7.968 -3.255 1.135 1.00 94.50 158 LEU A C 1
ATOM 1225 O O . LEU A 1 158 ? -8.554 -3.963 1.953 1.00 94.50 158 LEU A O 1
ATOM 1229 N N . LEU A 1 159 ? -6.640 -3.109 1.148 1.00 93.56 159 LEU A N 1
ATOM 1230 C CA . LEU A 1 159 ? -5.773 -3.798 2.106 1.00 93.56 159 LEU A CA 1
ATOM 1231 C C . LEU A 1 159 ? -6.063 -3.376 3.553 1.00 93.56 159 LEU A C 1
ATOM 1233 O O . LEU A 1 159 ? -6.196 -4.239 4.421 1.00 93.56 159 LEU A O 1
ATOM 1237 N N . GLY A 1 160 ? -6.215 -2.075 3.813 1.00 93.69 160 GLY A N 1
ATOM 1238 C CA . GLY A 1 160 ? -6.518 -1.538 5.140 1.00 93.69 160 GLY A CA 1
ATOM 1239 C C . GLY A 1 160 ? -7.889 -1.975 5.657 1.00 93.69 160 GLY A C 1
ATOM 1240 O O . GLY A 1 160 ? -8.018 -2.362 6.822 1.00 93.69 160 GLY A O 1
ATOM 1241 N N . ALA A 1 161 ? -8.905 -1.995 4.790 1.00 93.81 161 ALA A N 1
ATOM 1242 C CA . ALA A 1 161 ? -10.241 -2.486 5.120 1.00 93.81 161 ALA A CA 1
ATOM 1243 C C . ALA A 1 161 ? -10.233 -3.990 5.428 1.00 93.81 161 ALA A C 1
ATOM 1245 O O . ALA A 1 161 ? -10.794 -4.410 6.437 1.00 93.81 161 ALA A O 1
ATOM 1246 N N . ILE A 1 162 ? -9.556 -4.803 4.608 1.00 93.69 162 ILE A N 1
ATOM 1247 C CA . ILE A 1 162 ? -9.443 -6.252 4.834 1.00 93.69 162 ILE A CA 1
ATOM 1248 C C . ILE A 1 162 ? -8.707 -6.533 6.149 1.00 93.69 162 ILE A C 1
ATOM 1250 O O . ILE A 1 162 ? -9.197 -7.302 6.978 1.00 93.69 162 ILE A O 1
ATOM 1254 N N . ALA A 1 163 ? -7.561 -5.887 6.376 1.00 91.44 163 ALA A N 1
ATOM 1255 C CA . ALA A 1 163 ? -6.755 -6.086 7.578 1.00 91.44 163 ALA A CA 1
ATOM 1256 C C . ALA A 1 163 ? -7.526 -5.732 8.857 1.00 91.44 163 ALA A C 1
ATOM 1258 O O . ALA A 1 163 ? -7.571 -6.516 9.807 1.00 91.44 163 ALA A O 1
ATOM 1259 N N . SER A 1 164 ? -8.173 -4.566 8.870 1.00 91.81 164 SER A N 1
ATOM 1260 C CA . SER A 1 164 ? -8.950 -4.102 10.023 1.00 91.81 164 SER A CA 1
ATOM 1261 C C . SER A 1 164 ? -10.212 -4.920 10.262 1.00 91.81 164 SER A C 1
ATOM 1263 O O . SER A 1 164 ? -10.535 -5.220 11.411 1.00 91.81 164 SER A O 1
ATOM 1265 N N . PHE A 1 165 ? -10.891 -5.360 9.202 1.00 92.00 165 PHE A N 1
ATOM 1266 C CA . PHE A 1 165 ? -12.032 -6.258 9.320 1.00 92.00 165 PHE A CA 1
ATOM 1267 C C . PHE A 1 165 ? -11.635 -7.594 9.964 1.00 92.00 165 PHE A C 1
ATOM 1269 O O . PHE A 1 165 ? -12.302 -8.053 10.894 1.00 92.00 165 PHE A O 1
ATOM 1276 N N . ILE A 1 166 ? -10.510 -8.185 9.543 1.00 90.81 166 ILE A N 1
ATOM 1277 C CA . ILE A 1 166 ? -9.962 -9.406 10.157 1.00 90.81 166 ILE A CA 1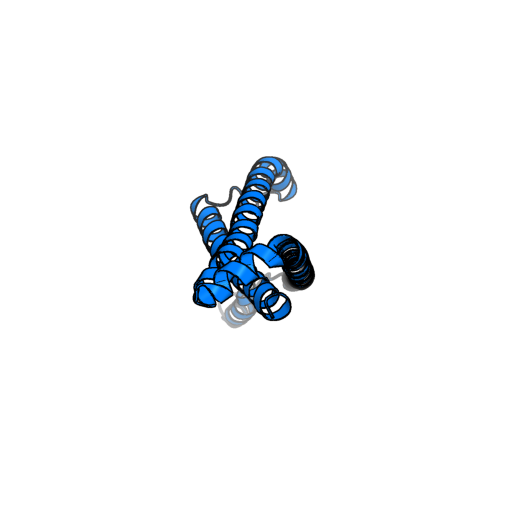
ATOM 1278 C C . ILE A 1 166 ? -9.620 -9.170 11.635 1.00 90.81 166 ILE A C 1
ATOM 1280 O O . ILE A 1 166 ? -9.938 -10.010 12.481 1.00 90.81 166 ILE A O 1
ATOM 1284 N N . ALA A 1 167 ? -9.013 -8.027 11.966 1.00 88.19 167 ALA A N 1
ATOM 1285 C CA . ALA A 1 167 ? -8.680 -7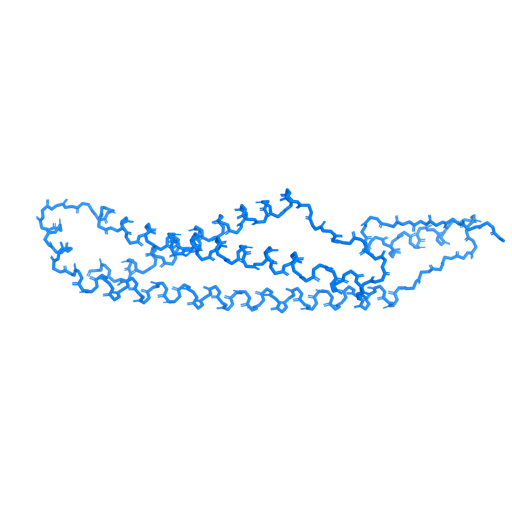.668 13.343 1.00 88.19 167 ALA A CA 1
ATOM 1286 C C . ALA A 1 167 ? -9.932 -7.646 14.230 1.00 88.19 167 ALA A C 1
ATOM 1288 O O . ALA A 1 167 ? -10.011 -8.314 15.260 1.00 88.19 167 ALA A O 1
ATOM 1289 N N . VAL A 1 168 ? -10.958 -6.937 13.779 1.00 88.44 168 VAL A N 1
ATOM 1290 C CA . VAL A 1 168 ? -12.233 -6.815 14.475 1.00 88.44 168 VAL A CA 1
ATOM 1291 C C . VAL A 1 168 ? -12.903 -8.178 14.681 1.00 88.44 168 VAL A C 1
ATOM 1293 O O . VAL A 1 168 ? -13.345 -8.482 15.785 1.00 88.44 168 VAL A O 1
ATOM 1296 N N . LEU A 1 169 ? -12.954 -9.037 13.659 1.00 86.19 169 LEU A N 1
ATOM 1297 C CA . LEU A 1 169 ? -13.547 -10.375 13.793 1.00 86.19 169 LEU A CA 1
ATOM 1298 C C . LEU A 1 169 ? -12.847 -11.240 14.848 1.00 86.19 169 LEU A C 1
ATOM 1300 O O . LEU A 1 169 ? -13.481 -12.084 15.486 1.00 86.19 169 LEU A O 1
ATOM 1304 N N . ARG A 1 170 ? -11.538 -11.045 15.019 1.00 85.25 170 ARG A N 1
ATOM 1305 C CA . ARG A 1 170 ? -10.727 -11.819 15.956 1.00 85.25 170 ARG A CA 1
ATOM 1306 C C . ARG A 1 170 ? -10.838 -11.314 17.393 1.00 85.25 170 ARG A C 1
ATOM 1308 O O . ARG A 1 170 ? -10.951 -12.139 18.294 1.00 85.25 170 ARG A O 1
ATOM 1315 N N . TYR A 1 171 ? -10.786 -9.998 17.599 1.00 81.94 171 TYR A N 1
ATOM 1316 C CA . TYR A 1 171 ? -10.629 -9.390 18.928 1.00 81.94 171 TYR A CA 1
ATOM 1317 C C . TYR A 1 171 ? -11.928 -8.869 19.548 1.00 81.94 171 TYR A C 1
ATOM 1319 O O . TYR A 1 171 ? -11.976 -8.635 20.749 1.00 81.94 171 TYR A O 1
ATOM 1327 N N . LEU A 1 172 ? -12.988 -8.701 18.757 1.00 77.75 172 LEU A N 1
ATOM 1328 C CA . LEU A 1 172 ? -14.265 -8.142 19.204 1.00 77.75 172 LEU A CA 1
ATOM 1329 C C . LEU A 1 172 ? -15.294 -9.244 19.525 1.00 77.75 172 LEU A C 1
ATOM 1331 O O . LEU A 1 172 ? -16.490 -9.053 19.312 1.00 77.75 172 LEU A O 1
ATOM 1335 N N . LYS A 1 173 ? -14.833 -10.406 20.005 1.00 65.56 173 LYS A N 1
ATOM 1336 C CA . LYS A 1 173 ? -15.702 -11.458 20.553 1.00 65.56 173 LYS A CA 1
ATOM 1337 C C . LYS A 1 173 ? -16.113 -11.088 21.972 1.00 65.56 173 LYS A C 1
ATOM 1339 O O . LYS A 1 173 ? -15.213 -10.930 22.818 1.00 65.56 173 LYS A O 1
#